Protein AF-M7SI58-F1 (afdb_monomer_lite)

Structure (mmCIF, N/CA/C/O backbone):
data_AF-M7SI58-F1
#
_entry.id   AF-M7SI58-F1
#
loop_
_atom_site.group_PDB
_atom_site.id
_atom_site.type_symbol
_atom_site.label_atom_id
_atom_site.label_alt_id
_atom_site.label_comp_id
_atom_site.label_asym_id
_atom_site.label_entity_id
_atom_site.label_seq_id
_atom_site.pdbx_PDB_ins_code
_atom_site.Cartn_x
_atom_site.Cartn_y
_atom_site.Cartn_z
_atom_site.occupancy
_atom_site.B_iso_or_equiv
_atom_site.auth_seq_id
_atom_site.auth_comp_id
_atom_site.auth_asym_id
_atom_site.auth_atom_id
_atom_site.pdbx_PDB_model_num
ATOM 1 N N . MET A 1 1 ? 37.971 -10.179 -26.819 1.00 48.53 1 MET A N 1
ATOM 2 C CA . MET A 1 1 ? 36.879 -11.183 -26.782 1.00 48.53 1 MET A CA 1
ATOM 3 C C . MET A 1 1 ? 35.753 -10.895 -27.783 1.00 48.53 1 MET A C 1
ATOM 5 O O . MET A 1 1 ? 35.151 -11.843 -28.258 1.00 48.53 1 MET A O 1
ATOM 9 N N . ILE A 1 2 ? 35.497 -9.635 -28.172 1.00 51.81 2 ILE A N 1
ATOM 10 C CA . ILE A 1 2 ? 34.521 -9.298 -29.234 1.00 51.81 2 ILE A CA 1
ATOM 11 C C . ILE A 1 2 ? 35.061 -9.611 -30.648 1.00 51.81 2 ILE A C 1
ATOM 13 O O . ILE A 1 2 ? 34.301 -9.996 -31.529 1.00 51.81 2 ILE A O 1
ATOM 17 N N . GLU A 1 3 ? 36.378 -9.540 -30.870 1.00 54.34 3 GLU A N 1
ATOM 18 C CA . GLU A 1 3 ? 36.971 -9.854 -32.184 1.00 54.34 3 GLU A CA 1
ATOM 19 C C . GLU A 1 3 ? 36.888 -11.334 -32.574 1.00 54.34 3 GLU A C 1
ATOM 21 O O . GLU A 1 3 ? 36.789 -11.650 -33.758 1.00 54.34 3 GLU A O 1
ATOM 26 N N . THR A 1 4 ? 36.868 -12.248 -31.603 1.00 54.75 4 THR A N 1
ATOM 27 C CA . THR A 1 4 ? 36.858 -13.691 -31.876 1.00 54.75 4 THR A CA 1
ATOM 28 C C . THR A 1 4 ? 35.503 -14.185 -32.397 1.00 54.75 4 THR A C 1
ATOM 30 O O . THR A 1 4 ? 35.457 -15.158 -33.143 1.00 54.75 4 THR A O 1
ATOM 33 N N . LEU A 1 5 ? 34.405 -13.486 -32.081 1.00 53.84 5 LEU A N 1
ATOM 34 C CA . LEU A 1 5 ? 33.056 -13.812 -32.569 1.00 53.84 5 LEU A CA 1
ATOM 35 C C . LEU A 1 5 ? 32.800 -13.335 -34.007 1.00 53.84 5 LEU A C 1
ATOM 37 O O . LEU A 1 5 ? 31.866 -13.799 -34.653 1.00 53.84 5 LEU A O 1
ATOM 41 N N . ARG A 1 6 ? 33.651 -12.453 -34.546 1.00 52.03 6 ARG A N 1
ATOM 42 C CA . ARG A 1 6 ? 33.492 -11.883 -35.893 1.00 52.03 6 ARG A CA 1
ATOM 43 C C . ARG A 1 6 ? 33.760 -12.887 -37.017 1.00 52.03 6 ARG A C 1
ATOM 45 O O . ARG A 1 6 ? 33.341 -12.662 -38.146 1.00 52.03 6 ARG A O 1
ATOM 52 N N . LYS A 1 7 ? 34.503 -13.960 -36.731 1.00 57.34 7 LYS A N 1
ATOM 53 C CA . LYS A 1 7 ? 35.090 -14.823 -37.765 1.00 57.34 7 LYS A CA 1
ATOM 54 C C . LYS A 1 7 ? 34.250 -16.051 -38.135 1.00 57.34 7 LYS A C 1
ATOM 56 O O . LYS A 1 7 ? 34.517 -16.637 -39.175 1.00 57.34 7 LYS A O 1
ATOM 61 N N . ASN A 1 8 ? 33.244 -16.417 -37.332 1.00 54.31 8 ASN A N 1
ATOM 62 C CA . ASN A 1 8 ? 32.592 -17.732 -37.447 1.00 54.31 8 ASN A CA 1
ATOM 63 C C . ASN A 1 8 ? 31.134 -17.715 -37.937 1.00 54.31 8 ASN A C 1
ATOM 65 O O . ASN A 1 8 ? 30.586 -18.779 -38.196 1.00 54.31 8 ASN A O 1
ATOM 69 N N . ALA A 1 9 ? 30.514 -16.550 -38.121 1.00 57.03 9 ALA A N 1
ATOM 70 C CA . ALA A 1 9 ? 29.249 -16.425 -38.843 1.00 57.03 9 ALA A CA 1
ATOM 71 C C . ALA A 1 9 ? 29.081 -14.965 -39.290 1.00 57.03 9 ALA A C 1
ATOM 73 O O . ALA A 1 9 ? 29.007 -14.088 -38.424 1.00 57.03 9 ALA A O 1
ATOM 74 N N . PRO A 1 10 ? 29.047 -14.651 -40.599 1.00 57.03 10 PRO A N 1
ATOM 75 C CA . PRO A 1 10 ? 28.638 -13.329 -41.039 1.00 57.03 10 PRO A CA 1
ATOM 76 C C . PRO A 1 10 ? 27.160 -13.171 -40.681 1.00 57.03 10 PRO A C 1
ATOM 78 O O . PRO A 1 10 ? 26.275 -13.671 -41.367 1.00 57.03 10 PRO A O 1
ATOM 81 N N . VAL A 1 11 ? 26.901 -12.515 -39.553 1.00 58.69 11 VAL A N 1
ATOM 82 C CA . VAL A 1 11 ? 25.572 -12.026 -39.196 1.00 58.69 11 VAL A CA 1
ATOM 83 C C . VAL A 1 11 ? 25.134 -11.128 -40.351 1.00 58.69 11 VAL A C 1
ATOM 85 O O . VAL A 1 11 ? 25.763 -10.097 -40.601 1.00 58.69 11 VAL A O 1
ATOM 88 N N . ASN A 1 12 ? 24.132 -11.582 -41.108 1.00 65.00 12 ASN A N 1
ATOM 89 C CA . ASN A 1 12 ? 23.623 -10.887 -42.286 1.00 65.00 12 ASN A CA 1
ATOM 90 C C . ASN A 1 12 ? 23.274 -9.435 -41.915 1.00 65.00 12 ASN A C 1
ATOM 92 O O . ASN A 1 12 ? 22.844 -9.165 -40.792 1.00 65.00 12 ASN A O 1
ATOM 96 N N . GLY A 1 13 ? 23.485 -8.490 -42.835 1.00 62.31 13 GLY A N 1
ATOM 97 C CA . GLY A 1 13 ? 23.363 -7.048 -42.561 1.00 62.31 13 GLY A CA 1
ATOM 98 C C . GLY A 1 13 ? 22.013 -6.624 -41.966 1.00 62.31 13 GLY A C 1
ATOM 99 O O . GLY A 1 13 ? 21.965 -5.681 -41.178 1.00 62.31 13 GLY A O 1
ATOM 100 N N . ASP A 1 14 ? 20.950 -7.372 -42.259 1.00 61.22 14 ASP A N 1
ATOM 101 C CA . ASP A 1 14 ? 19.607 -7.135 -41.720 1.00 61.22 14 ASP A CA 1
ATOM 102 C C . ASP A 1 14 ? 19.477 -7.587 -40.259 1.00 61.22 14 ASP A C 1
ATOM 104 O O . ASP A 1 14 ? 18.848 -6.914 -39.446 1.00 61.22 14 ASP A O 1
ATOM 108 N N . SER A 1 15 ? 20.176 -8.653 -39.862 1.00 58.72 15 SER A N 1
ATOM 109 C CA . SER A 1 15 ? 20.221 -9.147 -38.479 1.00 58.72 15 SER A CA 1
ATOM 110 C C . SER A 1 15 ? 20.900 -8.155 -37.519 1.00 58.72 15 SER A C 1
ATOM 112 O O . SER A 1 15 ? 20.643 -8.167 -36.317 1.00 58.72 15 SER A O 1
ATOM 114 N N . TRP A 1 16 ? 21.727 -7.242 -38.042 1.00 59.47 16 TRP A N 1
ATOM 115 C CA . TRP A 1 16 ? 22.296 -6.134 -37.267 1.00 59.47 16 TRP A CA 1
ATOM 116 C C . TRP A 1 16 ? 21.279 -5.048 -36.912 1.00 59.47 16 TRP A C 1
ATOM 118 O O . TRP A 1 16 ? 21.511 -4.302 -35.958 1.00 59.47 16 TRP A O 1
ATOM 128 N N . GLN A 1 17 ? 20.175 -4.929 -37.654 1.00 61.19 17 GLN A N 1
ATOM 129 C CA . GLN A 1 17 ? 19.125 -3.964 -37.326 1.00 61.19 17 GLN A CA 1
ATOM 130 C C . GLN A 1 17 ? 18.339 -4.395 -36.083 1.00 61.19 17 GLN A C 1
ATOM 132 O O . GLN A 1 17 ? 18.026 -3.543 -35.255 1.00 61.19 17 GLN A O 1
ATOM 137 N N . PHE A 1 18 ? 18.153 -5.704 -35.883 1.00 55.38 18 PHE A N 1
ATOM 138 C CA . PHE A 1 18 ? 17.537 -6.265 -34.674 1.00 55.38 18 PHE A CA 1
ATOM 139 C C . PHE A 1 18 ? 18.336 -5.938 -33.401 1.00 55.38 18 PHE A C 1
ATOM 141 O O . PHE A 1 18 ? 17.757 -5.638 -32.367 1.00 55.38 18 PHE A O 1
ATOM 148 N N 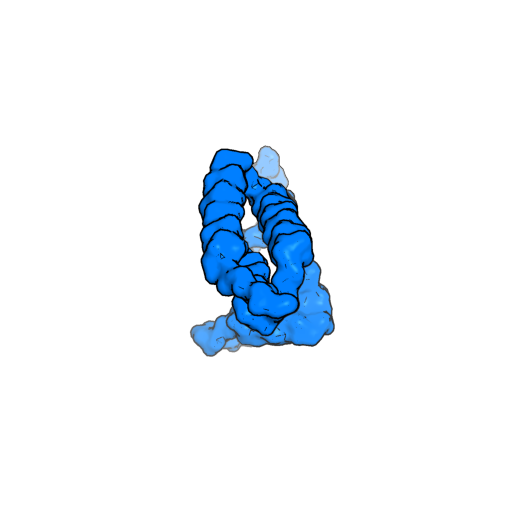. LEU A 1 19 ? 19.672 -5.884 -33.479 1.00 56.56 19 LEU A N 1
ATOM 149 C CA . LEU A 1 19 ? 20.533 -5.504 -32.344 1.00 56.56 19 LEU A CA 1
ATOM 150 C C . LEU A 1 19 ? 20.627 -3.984 -32.110 1.00 56.56 19 LEU A C 1
ATOM 152 O O . LEU A 1 19 ? 21.230 -3.548 -31.128 1.00 56.56 19 LEU A O 1
ATOM 156 N N . LYS A 1 20 ? 20.091 -3.159 -33.021 1.00 55.19 20 LYS A N 1
ATOM 157 C CA . LYS A 1 20 ? 20.163 -1.689 -32.944 1.00 55.19 20 LYS A CA 1
ATOM 158 C C . LYS A 1 20 ? 18.942 -1.047 -32.292 1.00 55.19 20 LYS A C 1
ATOM 160 O O . LYS A 1 20 ? 19.010 0.149 -31.988 1.00 55.19 20 LYS A O 1
ATOM 165 N N . LEU A 1 21 ? 17.851 -1.781 -32.058 1.00 55.06 21 LEU A N 1
ATOM 166 C CA . LEU A 1 21 ? 16.732 -1.226 -31.303 1.00 55.06 21 LEU A CA 1
ATOM 167 C C . LEU A 1 21 ? 17.137 -1.079 -29.838 1.00 55.06 21 LEU A C 1
ATOM 169 O O . LEU A 1 21 ? 17.312 -2.042 -29.101 1.00 55.06 21 LEU A O 1
ATOM 173 N N . ARG A 1 22 ? 17.262 0.181 -29.418 1.00 48.25 22 ARG A N 1
ATOM 174 C CA . ARG A 1 22 ? 17.721 0.642 -28.099 1.00 48.25 22 ARG A CA 1
ATOM 175 C C . ARG A 1 22 ? 16.814 0.235 -26.918 1.00 48.25 22 ARG A C 1
ATOM 177 O O . ARG A 1 22 ? 16.991 0.772 -25.831 1.00 48.25 22 ARG A O 1
ATOM 184 N N . GLY A 1 23 ? 15.859 -0.669 -27.141 1.00 49.72 23 GLY A N 1
ATOM 185 C CA . GLY A 1 23 ? 14.872 -1.149 -26.174 1.00 49.72 23 GLY A CA 1
ATOM 186 C C . GLY A 1 23 ? 14.567 -2.651 -26.257 1.00 49.72 23 GLY A C 1
ATOM 187 O O . GLY A 1 23 ? 13.769 -3.121 -25.454 1.00 49.72 23 GLY A O 1
ATOM 188 N N . ASP A 1 24 ? 15.202 -3.406 -27.166 1.00 45.16 24 ASP A N 1
ATOM 189 C CA . ASP A 1 24 ? 15.079 -4.870 -27.189 1.00 45.16 24 ASP A CA 1
ATOM 190 C C . ASP A 1 24 ? 16.069 -5.472 -26.188 1.00 45.16 24 ASP A C 1
ATOM 192 O O . ASP A 1 24 ? 17.262 -5.656 -26.449 1.00 45.16 24 ASP A O 1
ATOM 196 N N . PHE A 1 25 ? 15.574 -5.731 -24.982 1.00 51.62 25 PHE A N 1
ATOM 197 C CA . PHE A 1 25 ? 16.337 -6.409 -23.949 1.00 51.62 25 PHE A CA 1
ATOM 198 C C . PHE A 1 25 ? 16.265 -7.924 -24.160 1.00 51.62 25 PHE A C 1
ATOM 200 O O . PHE A 1 25 ? 15.411 -8.606 -23.604 1.00 51.62 25 PHE A O 1
ATOM 207 N N . VAL A 1 26 ? 17.280 -8.479 -24.824 1.00 49.09 26 VAL A N 1
ATOM 208 C CA . VAL A 1 26 ? 17.874 -9.718 -24.301 1.00 49.09 26 VAL A CA 1
ATOM 209 C C . VAL A 1 26 ? 18.670 -9.303 -23.068 1.00 49.09 26 VAL A C 1
ATOM 211 O O . VAL A 1 26 ? 19.871 -9.026 -23.126 1.00 49.09 26 VAL A O 1
ATOM 214 N N . SER A 1 27 ? 17.973 -9.155 -21.942 1.00 44.75 27 SER A N 1
ATOM 215 C CA . SER A 1 27 ? 18.633 -8.895 -20.673 1.00 44.75 27 SER A CA 1
ATOM 216 C C . SER A 1 27 ? 19.334 -10.167 -20.221 1.00 44.75 27 SER A C 1
ATOM 218 O O . SER A 1 27 ? 18.717 -11.087 -19.702 1.00 44.75 27 SER A O 1
ATOM 220 N N . THR A 1 28 ? 20.654 -10.225 -20.371 1.00 44.91 28 THR A N 1
ATOM 221 C CA . THR A 1 28 ? 21.471 -11.240 -19.682 1.00 44.91 28 THR A CA 1
ATOM 222 C C . THR A 1 28 ? 21.626 -10.937 -18.188 1.00 44.91 28 THR A C 1
ATOM 224 O O . THR A 1 28 ? 22.248 -11.708 -17.457 1.00 44.91 28 THR A O 1
ATOM 227 N N . ARG A 1 29 ? 21.071 -9.815 -17.708 1.00 43.16 29 ARG A N 1
ATOM 228 C CA . ARG A 1 29 ? 20.994 -9.486 -16.287 1.00 43.16 29 ARG A CA 1
ATOM 229 C C . ARG A 1 29 ? 19.600 -9.823 -15.777 1.00 43.16 29 ARG A C 1
ATOM 231 O O . ARG A 1 29 ? 18.618 -9.244 -16.226 1.00 43.16 29 ARG A O 1
ATOM 238 N N . ALA A 1 30 ? 19.532 -10.727 -14.807 1.00 45.59 30 ALA A N 1
ATOM 239 C CA . ALA A 1 30 ? 18.333 -10.943 -14.011 1.00 45.59 30 ALA A CA 1
ATOM 240 C C . ALA A 1 30 ? 18.034 -9.661 -13.218 1.00 45.59 30 ALA A C 1
ATOM 242 O O . ALA A 1 30 ? 18.515 -9.479 -12.096 1.00 45.59 30 ALA A O 1
ATOM 243 N N . ASP A 1 31 ? 17.317 -8.721 -13.829 1.00 49.78 31 ASP A N 1
ATOM 244 C CA . ASP A 1 31 ? 16.790 -7.578 -13.108 1.00 49.78 31 ASP A CA 1
ATOM 245 C C . ASP A 1 31 ? 15.554 -8.061 -12.339 1.00 49.78 31 ASP A C 1
ATOM 247 O O . ASP A 1 31 ? 14.507 -8.368 -12.910 1.00 49.78 31 ASP A O 1
ATOM 251 N N . ARG A 1 32 ? 15.718 -8.208 -11.017 1.00 54.72 32 ARG A N 1
ATOM 252 C CA . ARG A 1 32 ? 14.739 -8.808 -10.086 1.00 54.72 32 ARG A CA 1
ATOM 253 C C . ARG A 1 32 ? 13.375 -8.113 -10.081 1.00 54.72 32 ARG A C 1
ATOM 255 O O . ARG A 1 32 ? 12.433 -8.626 -9.488 1.00 54.72 32 ARG A O 1
ATOM 262 N N . ALA A 1 33 ? 13.258 -6.940 -10.700 1.00 53.81 33 ALA A N 1
ATOM 263 C CA . ALA A 1 33 ? 11.981 -6.261 -10.864 1.00 53.81 33 ALA A CA 1
ATOM 264 C C . ALA A 1 33 ? 11.017 -7.011 -11.807 1.00 53.81 33 ALA A C 1
ATOM 266 O O . ALA A 1 33 ? 9.804 -6.854 -11.658 1.00 53.81 33 ALA A O 1
ATOM 267 N N . HIS A 1 34 ? 11.531 -7.831 -12.733 1.00 54.06 34 HIS A N 1
ATOM 268 C CA . HIS A 1 34 ? 10.726 -8.545 -13.734 1.00 54.06 34 HIS A CA 1
ATOM 269 C C . HIS A 1 34 ? 10.305 -9.961 -13.313 1.00 54.06 34 HIS A C 1
ATOM 271 O O . HIS A 1 34 ? 9.332 -10.479 -13.850 1.00 54.06 34 HIS A O 1
ATOM 277 N N . GLU A 1 35 ? 10.959 -10.547 -12.307 1.00 61.19 35 GLU A N 1
ATOM 278 C CA . GLU A 1 35 ? 10.706 -11.911 -11.803 1.00 61.19 35 GLU A CA 1
ATOM 279 C C . GLU A 1 35 ? 9.218 -12.188 -11.464 1.00 61.19 35 GLU A C 1
ATOM 281 O O . GLU A 1 35 ? 8.705 -13.243 -11.829 1.00 61.19 35 GLU A O 1
ATOM 286 N N . PRO A 1 36 ? 8.455 -11.252 -10.852 1.00 60.19 36 PRO A N 1
ATOM 287 C CA . PRO A 1 36 ? 7.029 -11.466 -10.572 1.00 60.19 36 PRO A CA 1
ATOM 288 C C . PRO A 1 36 ? 6.120 -11.327 -11.801 1.00 60.19 36 PRO A C 1
ATOM 290 O O . PRO A 1 36 ? 4.959 -11.724 -11.749 1.00 60.19 36 PRO A O 1
ATOM 293 N N . PHE A 1 37 ? 6.609 -10.696 -12.871 1.00 57.72 37 PHE A N 1
ATOM 294 C CA . PHE A 1 37 ? 5.849 -10.455 -14.098 1.00 57.72 37 PHE A CA 1
ATOM 295 C C . PHE A 1 37 ? 6.129 -11.513 -15.165 1.00 57.72 37 PHE A C 1
ATOM 297 O O . PHE A 1 37 ? 5.289 -11.697 -16.039 1.00 57.72 37 PHE A O 1
ATOM 304 N N . GLU A 1 38 ? 7.247 -12.243 -15.080 1.00 59.88 38 GLU A N 1
ATOM 305 C CA . GLU A 1 38 ? 7.524 -13.379 -15.968 1.00 59.88 38 GLU A CA 1
ATOM 306 C C . GLU A 1 38 ? 6.436 -14.448 -15.867 1.00 59.88 38 GLU A C 1
ATOM 308 O O . GLU A 1 38 ? 5.960 -14.921 -16.897 1.00 59.88 38 GLU A O 1
ATOM 313 N N . SER A 1 39 ? 5.960 -14.766 -14.658 1.00 63.06 39 SER A N 1
ATOM 314 C CA . SER A 1 39 ? 4.827 -15.684 -14.505 1.00 63.06 39 SER A CA 1
ATOM 315 C C . SER A 1 39 ? 3.545 -15.104 -15.102 1.00 63.06 39 SER A C 1
ATOM 317 O O . SER A 1 39 ? 2.812 -15.813 -15.767 1.00 63.06 39 SER A O 1
ATOM 319 N N . LEU A 1 40 ? 3.285 -13.803 -14.962 1.00 58.56 40 LEU A N 1
ATOM 320 C CA . LEU A 1 40 ? 2.068 -13.187 -15.506 1.00 58.56 40 LEU A CA 1
ATOM 321 C C . LEU A 1 40 ? 2.060 -13.108 -17.046 1.00 58.56 40 LEU A C 1
ATOM 323 O O . LEU A 1 40 ? 0.991 -13.053 -17.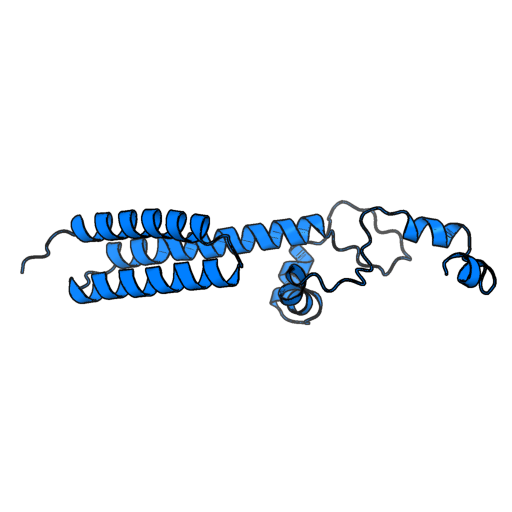652 1.00 58.56 40 LEU A O 1
ATOM 327 N N . ILE A 1 41 ? 3.241 -13.073 -17.670 1.00 58.25 41 ILE A N 1
ATOM 328 C CA . ILE A 1 41 ? 3.417 -13.000 -19.128 1.00 58.25 41 ILE A CA 1
ATOM 329 C C . ILE A 1 41 ? 3.447 -14.400 -19.763 1.00 58.25 41 ILE A C 1
ATOM 331 O O . ILE A 1 41 ? 2.970 -14.553 -20.888 1.00 58.25 41 ILE A O 1
ATOM 335 N N . HIS A 1 42 ? 3.988 -15.403 -19.062 1.00 58.66 42 HIS A N 1
ATOM 336 C CA . HIS A 1 42 ? 4.174 -16.764 -19.581 1.00 58.66 42 HIS A CA 1
ATOM 337 C C . HIS A 1 42 ? 3.150 -17.799 -19.095 1.00 58.66 42 HIS A C 1
ATOM 339 O O . HIS A 1 42 ? 3.177 -18.925 -19.586 1.00 58.66 42 HIS A O 1
ATOM 345 N N . ASP A 1 43 ? 2.273 -17.460 -18.150 1.00 58.38 43 ASP A N 1
ATOM 346 C CA . ASP A 1 43 ? 1.250 -18.377 -17.636 1.00 58.38 43 ASP A CA 1
ATOM 347 C C . ASP A 1 43 ? -0.071 -18.217 -18.408 1.00 58.38 43 ASP A C 1
ATOM 349 O O . ASP A 1 43 ? -0.579 -17.108 -18.574 1.00 58.38 43 ASP A O 1
ATOM 353 N N . ASP A 1 44 ? -0.664 -19.328 -18.856 1.00 59.12 44 ASP A N 1
ATOM 354 C CA . ASP A 1 44 ? -1.896 -19.377 -19.670 1.00 59.12 44 ASP A CA 1
ATOM 355 C C . ASP A 1 44 ? -3.175 -19.181 -18.821 1.00 59.12 44 ASP A C 1
ATOM 357 O O . ASP A 1 44 ? -4.228 -19.788 -19.042 1.00 59.12 44 ASP A O 1
ATOM 361 N N . GLY A 1 45 ? -3.094 -18.338 -17.792 1.00 70.94 45 GLY A N 1
ATOM 362 C CA . GLY A 1 45 ? -4.200 -18.060 -16.884 1.00 70.94 45 GLY A CA 1
ATOM 363 C C . GLY A 1 45 ? -5.247 -17.105 -17.482 1.00 70.94 45 GLY A C 1
ATOM 364 O O . GLY A 1 45 ? -4.933 -16.260 -18.323 1.00 70.94 45 GLY A O 1
ATOM 365 N N . PRO A 1 46 ? -6.500 -17.115 -16.984 1.00 64.44 46 PRO A N 1
ATOM 366 C CA . PRO A 1 46 ? -7.545 -16.185 -17.435 1.00 64.44 46 PRO A CA 1
ATOM 367 C C . PRO A 1 46 ? -7.177 -14.705 -17.210 1.00 64.44 46 PRO A C 1
ATOM 369 O O . PRO A 1 46 ? -7.679 -13.819 -17.899 1.00 64.44 46 PRO A O 1
ATOM 372 N N . ILE A 1 47 ? -6.267 -14.432 -16.269 1.00 62.09 47 ILE A N 1
ATOM 373 C CA . ILE A 1 47 ? -5.736 -13.095 -15.972 1.00 62.09 47 ILE A CA 1
ATOM 374 C C . ILE A 1 47 ? -4.728 -12.650 -17.047 1.00 62.09 47 ILE A C 1
ATOM 376 O O . ILE A 1 47 ? -4.707 -11.472 -17.412 1.00 62.09 47 ILE A O 1
ATOM 380 N N . ALA A 1 48 ? -3.951 -13.582 -17.610 1.00 63.19 48 ALA A N 1
ATOM 381 C CA . ALA A 1 48 ? -2.994 -13.296 -18.675 1.00 63.19 48 ALA A CA 1
ATOM 382 C C . ALA A 1 48 ? -3.699 -12.830 -19.956 1.00 63.19 48 ALA A C 1
ATOM 384 O O . ALA A 1 48 ? -3.228 -11.905 -20.611 1.00 63.19 48 ALA A O 1
ATOM 385 N N . GLY A 1 49 ? -4.888 -13.364 -20.261 1.00 63.31 49 GLY A N 1
ATOM 386 C CA . GLY A 1 49 ? -5.696 -12.914 -21.401 1.00 63.31 49 GLY A CA 1
ATOM 387 C C . GLY A 1 49 ? -6.162 -11.455 -21.292 1.00 63.31 49 GLY A C 1
ATOM 388 O O . GLY A 1 49 ? -6.134 -10.719 -22.278 1.00 63.31 49 GLY A O 1
ATOM 389 N N . ILE A 1 50 ? -6.531 -10.999 -20.090 1.00 67.38 50 ILE A N 1
ATOM 390 C CA . ILE A 1 50 ? -6.912 -9.596 -19.845 1.00 67.38 50 ILE A CA 1
ATOM 391 C C . ILE A 1 50 ? -5.685 -8.687 -19.955 1.00 67.38 50 ILE A C 1
ATOM 393 O O . ILE A 1 50 ? -5.761 -7.608 -20.543 1.00 67.38 50 ILE A O 1
ATOM 397 N N . PHE A 1 51 ? -4.550 -9.134 -19.418 1.00 63.88 51 PHE A N 1
ATOM 398 C CA . PHE A 1 51 ? -3.285 -8.408 -19.478 1.00 63.88 51 PHE A CA 1
ATOM 399 C C . PHE A 1 51 ? -2.790 -8.259 -20.922 1.00 63.88 51 PHE A C 1
ATOM 401 O O . PHE A 1 51 ? -2.515 -7.145 -21.367 1.00 63.88 51 PHE A O 1
ATOM 408 N N . GLN A 1 52 ? -2.779 -9.349 -21.694 1.00 64.44 52 GLN A N 1
ATOM 409 C CA . GLN A 1 52 ? -2.451 -9.334 -23.119 1.00 64.44 52 GLN A CA 1
ATOM 410 C C . GLN A 1 52 ? -3.420 -8.449 -23.908 1.00 64.44 52 GLN A C 1
ATOM 412 O O . GLN A 1 52 ? -2.979 -7.675 -24.752 1.00 64.44 52 GLN A O 1
ATOM 417 N N . TRP A 1 53 ? -4.725 -8.500 -23.618 1.00 66.44 53 TRP A N 1
ATOM 418 C CA . TRP A 1 53 ? -5.716 -7.636 -24.266 1.00 66.44 53 TRP A CA 1
ATOM 419 C C . TRP A 1 53 ? -5.491 -6.148 -23.968 1.00 66.44 53 TRP A C 1
ATOM 421 O O . TRP A 1 53 ? -5.543 -5.331 -24.886 1.00 66.44 53 TRP A O 1
ATOM 431 N N . ALA A 1 54 ? -5.196 -5.795 -22.715 1.00 63.78 54 ALA A N 1
ATOM 432 C CA . ALA A 1 54 ? -4.925 -4.418 -22.306 1.00 63.78 54 ALA A CA 1
ATOM 433 C C . ALA A 1 54 ? -3.591 -3.880 -22.859 1.00 63.78 54 ALA A C 1
ATOM 435 O O . ALA A 1 54 ? -3.450 -2.674 -23.059 1.00 63.78 54 ALA A O 1
ATOM 436 N N . MET A 1 55 ? -2.615 -4.760 -23.105 1.00 61.97 55 MET A N 1
ATOM 437 C CA . MET A 1 55 ? -1.286 -4.391 -23.605 1.00 61.97 55 MET A CA 1
ATOM 438 C C . MET A 1 55 ? -1.121 -4.501 -25.121 1.00 61.97 55 MET A C 1
ATOM 440 O O . MET A 1 55 ? -0.121 -4.012 -25.650 1.00 61.97 55 MET A O 1
ATOM 444 N N . LYS A 1 56 ? -2.079 -5.101 -25.832 1.00 57.94 56 LYS A N 1
ATOM 445 C CA . LYS A 1 56 ? -2.036 -5.216 -27.290 1.00 57.94 56 LYS A CA 1
ATOM 446 C C . LYS A 1 56 ? -2.196 -3.831 -27.918 1.00 57.94 56 LYS A C 1
ATOM 448 O O . LYS A 1 56 ? -3.256 -3.214 -27.830 1.00 57.94 56 LYS A O 1
ATOM 453 N N . ASP A 1 57 ? -1.130 -3.343 -28.546 1.00 52.84 57 ASP A N 1
ATOM 454 C CA . ASP A 1 57 ? -1.142 -2.078 -29.279 1.00 52.84 57 ASP A CA 1
ATOM 455 C C . ASP A 1 57 ? -2.180 -2.161 -30.408 1.00 52.84 57 ASP A C 1
ATOM 457 O O . ASP A 1 57 ? -2.078 -3.001 -31.303 1.00 52.84 57 ASP A O 1
ATOM 461 N N . ARG A 1 58 ? -3.210 -1.310 -30.346 1.00 55.25 58 ARG A N 1
ATOM 462 C CA . ARG A 1 58 ? -4.279 -1.253 -31.359 1.00 55.25 58 ARG A CA 1
ATOM 463 C C . ARG A 1 58 ? -3.855 -0.547 -32.651 1.00 55.25 58 ARG A C 1
ATOM 465 O O . ARG A 1 58 ? -4.558 -0.680 -33.644 1.00 55.25 58 ARG A O 1
ATOM 472 N N . ASP A 1 59 ? -2.711 0.139 -32.650 1.00 50.47 59 ASP A N 1
ATOM 473 C CA . ASP A 1 59 ? -2.335 1.090 -33.706 1.00 50.47 59 ASP A CA 1
ATOM 474 C C . ASP A 1 59 ? -1.133 0.671 -34.575 1.00 50.47 59 ASP A C 1
ATOM 476 O O . ASP A 1 59 ? -0.633 1.488 -35.350 1.00 50.47 59 ASP A O 1
ATOM 480 N N . ARG A 1 60 ? -0.648 -0.581 -34.508 1.00 48.50 60 ARG A N 1
ATOM 481 C CA . ARG A 1 60 ? 0.453 -1.031 -35.385 1.00 48.50 60 ARG A CA 1
ATOM 482 C C . ARG A 1 60 ? -0.042 -1.953 -36.508 1.00 48.50 60 ARG A C 1
ATOM 484 O O . ARG A 1 60 ? -0.599 -3.007 -36.201 1.00 48.50 60 ARG A O 1
ATOM 491 N N . PRO A 1 61 ? 0.161 -1.597 -37.796 1.00 48.09 61 PRO A N 1
ATOM 492 C CA . PRO A 1 61 ? -0.190 -2.469 -38.909 1.00 48.09 61 PRO A CA 1
ATOM 493 C C . PRO A 1 61 ? 0.623 -3.760 -38.812 1.00 48.09 61 PRO A C 1
ATOM 495 O O . PRO A 1 61 ? 1.851 -3.753 -38.733 1.00 48.09 61 PRO A O 1
ATOM 498 N N . GLN A 1 62 ? -0.109 -4.864 -38.752 1.00 48.16 62 GLN A N 1
ATOM 499 C CA . GLN A 1 62 ? 0.393 -6.217 -38.608 1.00 48.16 62 GLN A CA 1
ATOM 500 C C . GLN A 1 62 ? 1.061 -6.624 -39.928 1.00 48.16 62 GLN A C 1
ATOM 502 O O . GLN A 1 62 ? 0.382 -7.033 -40.864 1.00 48.16 62 GLN A O 1
ATOM 507 N N . ASN A 1 63 ? 2.381 -6.466 -40.035 1.00 49.22 63 ASN A N 1
ATOM 508 C CA . ASN A 1 63 ? 3.120 -7.076 -41.136 1.00 49.22 63 ASN A CA 1
ATOM 509 C C . ASN A 1 63 ? 3.191 -8.587 -40.878 1.00 49.22 63 ASN A C 1
ATOM 511 O O . ASN A 1 63 ? 3.755 -9.034 -39.879 1.00 49.22 63 ASN A O 1
ATOM 515 N N . GLU A 1 64 ? 2.566 -9.356 -41.769 1.00 47.22 64 GLU A N 1
ATOM 516 C CA . GLU A 1 64 ? 2.605 -10.817 -41.799 1.00 47.22 64 GLU A CA 1
ATOM 517 C C . GLU A 1 64 ? 4.059 -11.299 -41.881 1.00 47.22 64 GLU A C 1
ATOM 519 O O . GLU A 1 64 ? 4.723 -11.130 -42.901 1.00 47.22 64 GLU A O 1
ATOM 524 N N . GLY A 1 65 ? 4.573 -11.889 -40.802 1.00 51.03 65 GLY A N 1
ATOM 525 C CA . GLY A 1 65 ? 5.872 -12.566 -40.824 1.00 51.03 65 GLY A CA 1
ATOM 526 C C . GLY A 1 65 ? 6.656 -12.522 -39.520 1.00 51.03 65 GLY A C 1
ATOM 527 O O . GLY A 1 65 ? 7.544 -13.349 -39.340 1.00 51.03 65 GLY A O 1
ATOM 528 N N . ASP A 1 66 ? 6.320 -11.618 -38.599 1.00 43.84 66 ASP A N 1
ATOM 529 C CA . ASP A 1 66 ? 7.084 -11.454 -37.363 1.00 43.84 66 ASP A CA 1
ATOM 530 C C . ASP A 1 66 ? 6.291 -11.968 -36.153 1.00 43.84 66 ASP A C 1
ATOM 532 O O . ASP A 1 66 ? 5.392 -11.312 -35.627 1.00 43.84 66 ASP A O 1
ATOM 536 N N . ALA A 1 67 ? 6.600 -13.195 -35.733 1.00 43.31 67 ALA A N 1
ATOM 537 C CA . ALA A 1 67 ? 6.041 -13.831 -34.538 1.00 43.31 67 ALA A CA 1
ATOM 538 C C . ALA A 1 67 ? 6.723 -13.352 -33.240 1.00 43.31 67 ALA A C 1
ATOM 540 O O . ALA A 1 67 ? 6.626 -14.007 -32.202 1.00 43.31 67 ALA A O 1
ATOM 541 N N . SER A 1 68 ? 7.434 -12.225 -33.277 1.00 46.69 68 SER A N 1
ATOM 542 C CA . SER A 1 68 ? 7.998 -11.599 -32.089 1.00 46.69 68 SER A CA 1
ATOM 543 C C . SER A 1 68 ? 6.966 -10.631 -31.501 1.00 46.69 68 SER A C 1
ATOM 545 O O . SER A 1 68 ? 6.682 -9.546 -32.003 1.00 46.69 68 SER A O 1
ATOM 547 N N . THR A 1 69 ? 6.312 -11.075 -30.428 1.00 48.22 69 THR A N 1
ATOM 548 C CA . THR A 1 69 ? 5.359 -10.248 -29.681 1.00 48.22 69 THR A CA 1
ATOM 549 C C . THR A 1 69 ? 6.159 -9.205 -28.907 1.00 48.22 69 THR A C 1
ATOM 551 O O . THR A 1 69 ? 6.595 -9.452 -27.786 1.00 48.22 69 THR A O 1
ATOM 554 N N . TYR A 1 70 ? 6.398 -8.053 -29.534 1.00 51.19 70 TYR A N 1
ATOM 555 C CA . TYR A 1 70 ? 7.040 -6.893 -28.919 1.00 51.19 70 TYR A CA 1
ATOM 556 C C . TYR A 1 70 ? 6.150 -6.338 -27.802 1.00 51.19 70 TYR A C 1
ATOM 558 O O . TYR A 1 70 ? 5.333 -5.439 -28.008 1.00 51.19 70 TYR A O 1
ATOM 566 N N . LEU A 1 71 ? 6.279 -6.895 -26.603 1.00 54.78 71 LEU A N 1
ATOM 567 C CA . LEU A 1 71 ? 5.712 -6.305 -25.403 1.00 54.78 71 LEU A CA 1
ATOM 568 C C . LEU A 1 71 ? 6.512 -5.034 -25.086 1.00 54.78 71 LEU A C 1
ATOM 570 O O . LEU A 1 71 ? 7.701 -5.105 -24.795 1.00 54.78 71 LEU A O 1
ATOM 574 N N . LEU A 1 72 ? 5.876 -3.860 -25.168 1.00 57.66 72 LEU A N 1
ATOM 575 C CA . LEU A 1 72 ? 6.504 -2.595 -24.778 1.00 57.66 72 LEU A CA 1
ATOM 576 C C . LEU A 1 72 ? 6.875 -2.646 -23.286 1.00 57.66 72 LEU A C 1
ATOM 578 O O . LEU A 1 72 ? 6.023 -2.433 -22.419 1.00 57.66 72 LEU A O 1
ATOM 582 N N . THR A 1 73 ? 8.152 -2.880 -22.992 1.00 59.81 73 THR A N 1
ATOM 583 C CA . THR A 1 73 ? 8.727 -2.922 -21.638 1.00 59.81 73 THR A CA 1
ATOM 584 C C . THR A 1 73 ? 8.369 -1.681 -20.817 1.00 59.81 73 THR A C 1
ATOM 586 O O . THR A 1 73 ? 8.010 -1.803 -19.647 1.00 59.81 73 THR A O 1
ATOM 589 N N . ASP A 1 74 ? 8.332 -0.502 -21.448 1.00 63.97 74 ASP A N 1
ATOM 590 C CA . ASP A 1 74 ? 7.949 0.760 -20.799 1.00 63.97 74 ASP A CA 1
ATOM 591 C C . ASP A 1 74 ? 6.496 0.748 -20.296 1.00 63.97 74 ASP A C 1
ATOM 593 O O . ASP A 1 74 ? 6.189 1.288 -19.230 1.00 63.97 74 ASP A O 1
ATOM 597 N N . ARG A 1 75 ? 5.580 0.104 -21.037 1.00 66.56 75 ARG A N 1
ATOM 598 C CA . ARG A 1 75 ? 4.174 -0.027 -20.628 1.00 66.56 75 ARG A CA 1
ATOM 599 C C . ARG A 1 75 ? 4.004 -1.070 -19.532 1.00 66.56 75 ARG A C 1
ATOM 601 O O . ARG A 1 75 ? 3.192 -0.847 -18.640 1.00 66.56 75 ARG A O 1
ATOM 608 N N . ILE A 1 76 ? 4.772 -2.160 -19.557 1.00 70.00 76 ILE A N 1
ATOM 609 C CA . ILE A 1 76 ? 4.764 -3.167 -18.482 1.00 70.00 76 ILE A CA 1
ATOM 610 C C . ILE A 1 76 ? 5.304 -2.565 -17.188 1.00 70.00 76 ILE A C 1
ATOM 612 O O . ILE A 1 76 ? 4.699 -2.742 -16.132 1.00 70.00 76 ILE A O 1
ATOM 616 N N . GLU A 1 77 ? 6.401 -1.812 -17.257 1.00 70.69 77 GLU A N 1
ATOM 617 C CA . GLU A 1 77 ? 6.961 -1.155 -16.080 1.00 70.69 77 GLU A CA 1
ATOM 618 C C . GLU A 1 77 ? 6.000 -0.090 -15.531 1.00 70.69 77 GLU A C 1
ATOM 620 O O . GLU A 1 77 ? 5.734 -0.050 -14.324 1.00 70.69 77 GLU A O 1
ATOM 625 N N . ALA A 1 78 ? 5.414 0.734 -16.406 1.00 73.81 78 ALA A N 1
ATOM 626 C CA . ALA A 1 78 ? 4.402 1.711 -16.014 1.00 73.81 78 ALA A CA 1
ATOM 627 C C . ALA A 1 78 ? 3.164 1.038 -15.403 1.00 73.81 78 ALA A C 1
ATOM 629 O O . ALA A 1 78 ? 2.679 1.481 -14.361 1.00 73.81 78 ALA A O 1
ATOM 630 N N . PHE A 1 79 ? 2.689 -0.059 -15.995 1.00 78.50 79 PHE A N 1
ATOM 631 C CA . PHE A 1 79 ? 1.563 -0.832 -15.481 1.00 78.50 79 PHE A CA 1
ATOM 632 C C . PHE A 1 79 ? 1.887 -1.465 -14.127 1.00 78.50 79 PHE A C 1
ATOM 634 O O . PHE A 1 79 ? 1.089 -1.363 -13.200 1.00 78.50 79 PHE A O 1
ATOM 641 N N . GLY A 1 80 ? 3.074 -2.050 -13.962 1.00 77.06 80 GLY A N 1
ATOM 642 C CA . GLY A 1 80 ? 3.519 -2.615 -12.691 1.00 77.06 80 GLY A CA 1
ATOM 643 C C . GLY A 1 80 ? 3.618 -1.559 -11.588 1.00 77.06 80 GLY A C 1
ATOM 644 O O . GLY A 1 80 ? 3.207 -1.799 -10.449 1.00 77.06 80 GLY A O 1
ATOM 645 N N . ARG A 1 81 ? 4.100 -0.355 -11.918 1.00 77.94 81 ARG A N 1
ATOM 646 C CA . ARG A 1 81 ? 4.102 0.792 -10.996 1.00 77.94 81 ARG A CA 1
ATOM 647 C C . ARG A 1 81 ? 2.682 1.254 -10.665 1.00 77.94 81 ARG A C 1
ATOM 649 O O . ARG A 1 81 ? 2.396 1.492 -9.493 1.00 77.94 81 ARG A O 1
ATOM 656 N N . ALA A 1 82 ? 1.796 1.331 -11.658 1.00 79.38 82 ALA A N 1
ATOM 657 C CA . ALA A 1 82 ? 0.399 1.717 -11.473 1.00 79.38 82 ALA A CA 1
ATOM 658 C C . ALA A 1 82 ? -0.368 0.707 -10.610 1.00 79.38 82 ALA A C 1
ATOM 660 O O . ALA A 1 82 ? -1.056 1.106 -9.674 1.00 79.38 82 ALA A O 1
ATOM 661 N N . LEU A 1 83 ? -0.193 -0.593 -10.860 1.00 81.94 83 LEU A N 1
ATOM 662 C CA . LEU A 1 83 ? -0.815 -1.668 -10.093 1.00 81.94 83 LEU A CA 1
ATOM 663 C C . LEU A 1 83 ? -0.382 -1.617 -8.630 1.00 81.94 83 LEU A C 1
ATOM 665 O O . LEU A 1 83 ? -1.218 -1.699 -7.735 1.00 81.94 83 LEU A O 1
ATOM 669 N N . VAL A 1 84 ? 0.911 -1.412 -8.369 1.00 78.31 84 VAL A N 1
ATOM 670 C CA . VAL A 1 84 ? 1.385 -1.249 -6.990 1.00 78.31 84 VAL A CA 1
ATOM 671 C C . VAL A 1 84 ? 0.860 0.033 -6.361 1.00 78.31 84 VAL A C 1
ATOM 673 O O . VAL A 1 84 ? 0.481 0.005 -5.195 1.00 78.31 84 VAL A O 1
ATOM 676 N N . GLY A 1 85 ? 0.782 1.133 -7.111 1.00 80.94 85 GLY A N 1
ATOM 677 C CA . GLY A 1 85 ? 0.127 2.353 -6.641 1.00 80.94 85 GLY A CA 1
ATOM 678 C C . GLY A 1 85 ? -1.325 2.102 -6.229 1.00 80.94 85 GLY A C 1
ATOM 679 O O . GLY A 1 85 ? -1.745 2.548 -5.164 1.00 80.94 85 GLY A O 1
ATOM 680 N N . LEU A 1 86 ? -2.060 1.321 -7.022 1.00 85.81 86 LEU A N 1
ATOM 681 C CA . LEU A 1 86 ? -3.450 0.955 -6.763 1.00 85.81 86 LEU A CA 1
ATOM 682 C C . LEU A 1 86 ? -3.572 0.061 -5.523 1.00 85.81 86 LEU A C 1
ATOM 684 O O . LEU A 1 86 ? -4.372 0.359 -4.639 1.00 85.81 86 LEU A O 1
ATOM 688 N N . VAL A 1 87 ? -2.738 -0.976 -5.406 1.00 81.81 87 VAL A N 1
ATOM 689 C CA . VAL A 1 87 ? -2.692 -1.848 -4.221 1.00 81.81 87 VAL A CA 1
ATOM 690 C C . VAL A 1 87 ? -2.360 -1.032 -2.970 1.00 81.81 87 VAL A C 1
ATOM 692 O O . VAL A 1 87 ? -3.087 -1.112 -1.984 1.00 81.81 87 VAL A O 1
ATOM 695 N N . CYS A 1 88 ? -1.327 -0.188 -3.008 1.00 79.81 88 CYS A N 1
ATOM 696 C CA . CYS A 1 88 ? -0.987 0.699 -1.894 1.00 79.81 88 CYS A CA 1
ATOM 697 C C . CYS A 1 88 ? -2.143 1.644 -1.541 1.00 79.81 88 CYS A C 1
ATOM 699 O O . CYS A 1 88 ? -2.456 1.808 -0.364 1.00 79.81 88 CYS A O 1
ATOM 701 N N . GLY A 1 89 ? -2.806 2.232 -2.541 1.00 84.31 89 GLY A N 1
ATOM 702 C CA . GLY A 1 89 ? -3.982 3.079 -2.343 1.00 84.31 89 GLY A CA 1
ATOM 703 C C . GLY A 1 89 ? -5.125 2.330 -1.660 1.00 84.31 89 GLY A C 1
ATOM 704 O O . GLY A 1 89 ? -5.709 2.833 -0.702 1.00 84.31 89 GLY A O 1
ATOM 705 N N . PHE A 1 90 ? -5.392 1.094 -2.082 1.00 87.19 90 PHE A N 1
ATOM 706 C CA . PHE A 1 90 ? -6.381 0.236 -1.438 1.00 87.19 90 PHE A CA 1
ATOM 707 C C . PHE A 1 90 ? -6.019 -0.044 0.026 1.00 87.19 90 PHE A C 1
ATOM 709 O O . PHE A 1 90 ? -6.861 0.134 0.901 1.00 87.19 90 PHE A O 1
ATOM 716 N N . PHE A 1 91 ? -4.765 -0.402 0.316 1.00 83.94 91 PHE A N 1
ATOM 717 C CA . PHE A 1 91 ? -4.298 -0.636 1.688 1.00 83.94 91 PHE A CA 1
ATOM 718 C C . PHE A 1 91 ? -4.382 0.609 2.580 1.00 83.94 91 PHE A C 1
ATOM 720 O O . PHE A 1 91 ? -4.638 0.468 3.772 1.00 83.94 91 PHE A O 1
ATOM 727 N N . LEU A 1 92 ? -4.197 1.807 2.018 1.00 83.94 92 LEU A N 1
ATOM 728 C CA . LEU A 1 92 ? -4.331 3.072 2.747 1.00 83.94 92 LEU A CA 1
ATOM 729 C C . LEU A 1 92 ? -5.792 3.388 3.094 1.00 83.94 92 LEU A C 1
ATOM 731 O O . LEU A 1 92 ? -6.080 3.865 4.190 1.00 83.94 92 LEU A O 1
ATOM 735 N N . VAL A 1 93 ? -6.717 3.128 2.167 1.00 86.50 93 VAL A N 1
ATOM 736 C CA . VAL A 1 93 ? -8.139 3.477 2.326 1.00 86.50 93 VAL A CA 1
ATOM 737 C C . VAL A 1 93 ? -8.918 2.396 3.080 1.00 86.50 93 VAL A C 1
ATOM 739 O O . VAL A 1 93 ? -9.852 2.716 3.813 1.00 86.50 93 VAL A O 1
ATOM 742 N N . ALA A 1 94 ? -8.531 1.125 2.956 1.00 89.69 94 ALA A N 1
ATOM 743 C CA . ALA A 1 94 ? -9.227 -0.008 3.563 1.00 89.69 94 ALA A CA 1
ATOM 744 C C . ALA A 1 94 ? -9.463 0.126 5.082 1.00 89.69 94 ALA A C 1
ATOM 746 O O . ALA A 1 94 ? -10.612 -0.014 5.500 1.00 89.69 94 ALA A O 1
ATOM 747 N N . PRO A 1 95 ? -8.466 0.435 5.934 1.00 88.00 95 PRO A N 1
ATOM 748 C CA . PRO A 1 95 ? -8.708 0.563 7.369 1.00 88.00 95 PRO A CA 1
ATOM 749 C C . PRO A 1 95 ? -9.568 1.775 7.708 1.00 88.00 95 PRO A C 1
ATOM 751 O O . PRO A 1 95 ? -10.370 1.694 8.630 1.00 88.00 95 PRO A O 1
ATOM 754 N N . ILE A 1 96 ? -9.472 2.867 6.944 1.00 86.69 96 ILE A N 1
ATOM 755 C CA . ILE A 1 96 ? -10.356 4.027 7.112 1.00 86.69 96 ILE A CA 1
ATOM 756 C C . ILE A 1 96 ? -11.803 3.615 6.821 1.00 86.69 96 ILE A C 1
ATOM 758 O O . ILE A 1 96 ? -12.696 3.899 7.614 1.00 86.69 96 ILE A O 1
ATOM 762 N N . ALA A 1 97 ? -12.033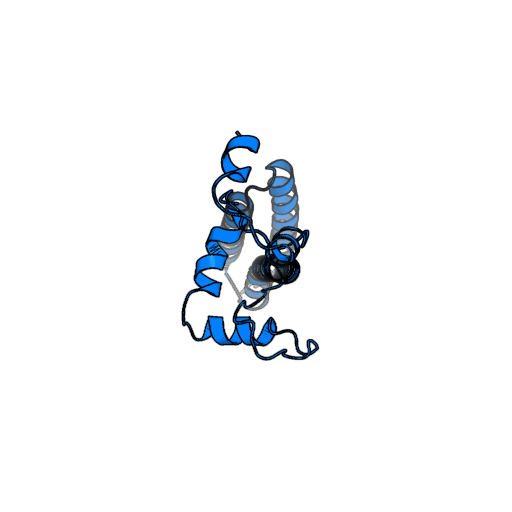 2.886 5.726 1.00 88.69 97 ALA A N 1
ATOM 763 C CA . ALA A 1 97 ? -13.352 2.363 5.389 1.00 88.69 97 ALA A CA 1
ATOM 764 C C . ALA A 1 97 ? -13.874 1.399 6.468 1.00 88.69 97 ALA A C 1
ATOM 766 O O . ALA A 1 97 ? -15.010 1.541 6.908 1.00 88.69 97 ALA A O 1
ATOM 767 N N . ILE A 1 98 ? -13.047 0.469 6.957 1.00 87.00 98 ILE A N 1
ATOM 768 C CA . ILE A 1 98 ? -13.426 -0.466 8.031 1.00 87.00 98 ILE A CA 1
ATOM 769 C C . ILE A 1 98 ? -13.805 0.296 9.309 1.00 87.00 98 ILE A C 1
ATOM 771 O O . ILE A 1 98 ? -14.837 0.003 9.908 1.00 87.00 98 ILE A O 1
ATOM 775 N N . LEU A 1 99 ? -13.009 1.294 9.703 1.00 84.88 99 LEU A N 1
ATOM 776 C CA . LEU A 1 99 ? -13.255 2.111 10.896 1.00 84.88 99 LEU A CA 1
ATOM 777 C C . LEU A 1 99 ? -14.485 3.024 10.765 1.00 84.88 99 LEU A C 1
ATOM 779 O O . LEU A 1 99 ? -15.073 3.384 11.783 1.00 84.88 99 LEU A O 1
ATOM 783 N N . LEU A 1 100 ? -14.867 3.416 9.546 1.00 83.06 100 LEU A N 1
ATOM 784 C CA . LEU A 1 100 ? -16.054 4.239 9.294 1.00 83.06 100 LEU A CA 1
ATOM 785 C C . LEU A 1 100 ? -17.338 3.414 9.154 1.00 83.06 100 LEU A C 1
ATOM 787 O O . LEU A 1 100 ? -18.392 3.862 9.597 1.00 83.06 100 LEU A O 1
ATOM 791 N N . LEU A 1 101 ? -17.273 2.240 8.520 1.00 84.12 101 LEU A N 1
ATOM 792 C CA . LEU A 1 101 ? -18.459 1.436 8.210 1.00 84.12 101 LEU A CA 1
ATOM 793 C C . LEU A 1 101 ? -18.858 0.493 9.350 1.00 84.12 101 LEU A C 1
ATOM 795 O O . LEU A 1 101 ? -20.038 0.163 9.467 1.00 84.12 101 LEU A O 1
ATOM 799 N N . ALA A 1 102 ? -17.907 0.036 10.168 1.00 81.88 102 ALA A N 1
ATOM 800 C CA . ALA A 1 102 ? -18.181 -0.928 11.226 1.00 81.88 102 ALA A CA 1
ATOM 801 C C . ALA A 1 102 ? -18.170 -0.262 12.616 1.00 81.88 102 ALA A C 1
ATOM 803 O O . ALA A 1 102 ? -17.164 0.346 12.994 1.00 81.88 102 ALA A O 1
ATOM 804 N N . PRO A 1 103 ? -19.237 -0.414 13.427 1.00 80.38 103 PRO A N 1
ATOM 805 C CA . PRO A 1 103 ? -19.212 -0.037 14.836 1.00 80.38 103 PRO A CA 1
ATOM 806 C C . PRO A 1 103 ? -18.332 -1.034 15.601 1.00 80.38 103 PRO A C 1
ATOM 808 O O . PRO A 1 103 ? -18.784 -2.079 16.067 1.00 80.38 103 PRO A O 1
ATOM 811 N N . LEU A 1 104 ? -17.039 -0.734 15.673 1.00 81.62 104 LEU A N 1
ATOM 812 C CA . LEU A 1 104 ? -16.039 -1.567 16.333 1.00 81.62 104 LEU A CA 1
ATOM 813 C C . LEU A 1 104 ? -15.778 -1.072 17.756 1.00 81.62 104 LEU A C 1
ATOM 815 O O . LEU A 1 104 ? -15.815 0.124 18.046 1.00 81.62 104 LEU A O 1
ATOM 819 N N . SER A 1 105 ? -15.472 -2.004 18.658 1.00 87.12 105 SER A N 1
ATOM 820 C CA . SER A 1 105 ? -14.993 -1.639 19.989 1.00 87.12 105 SER A CA 1
ATOM 821 C C . SER A 1 105 ? -13.610 -0.989 19.887 1.00 87.12 105 SER A C 1
ATOM 823 O O . SER A 1 105 ? -12.811 -1.337 19.016 1.00 87.12 105 SER A O 1
ATOM 825 N N . 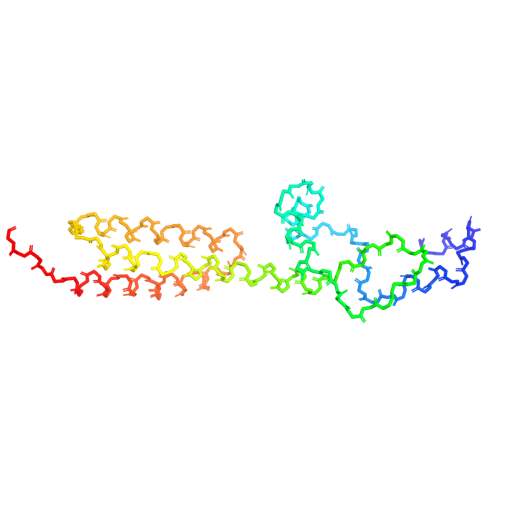LYS A 1 106 ? -13.287 -0.078 20.815 1.00 83.94 106 LYS A N 1
ATOM 826 C CA . LYS A 1 106 ? -12.010 0.667 20.819 1.00 83.94 106 LYS A CA 1
ATOM 827 C C . LYS A 1 106 ? -10.783 -0.246 20.693 1.00 83.94 106 LYS A C 1
ATOM 829 O O . LYS A 1 106 ? -9.837 0.084 19.985 1.00 83.94 106 LYS A O 1
ATOM 834 N N . GLY A 1 107 ? -10.817 -1.405 21.358 1.00 87.38 107 GLY A N 1
ATOM 835 C CA . GLY A 1 107 ? -9.741 -2.395 21.294 1.00 87.38 107 GLY A CA 1
ATOM 836 C C . GLY A 1 107 ? -9.592 -3.026 19.909 1.00 87.38 107 GLY A C 1
ATOM 837 O O . GLY A 1 107 ? -8.472 -3.183 19.428 1.00 87.38 107 GLY A O 1
ATOM 838 N N . VAL A 1 108 ? -10.705 -3.331 19.237 1.00 88.25 108 VAL A N 1
ATOM 839 C CA . VAL A 1 108 ? -10.680 -3.894 17.880 1.00 88.25 108 VAL A CA 1
ATOM 840 C C . VAL A 1 108 ? -10.243 -2.838 16.866 1.00 88.25 108 VAL A C 1
ATOM 842 O O . VAL A 1 108 ? -9.411 -3.135 16.015 1.00 88.25 108 VAL A O 1
ATOM 845 N N . SER A 1 109 ? -10.706 -1.593 16.995 1.00 88.19 109 SER A N 1
ATOM 846 C CA . SER A 1 109 ? -10.266 -0.482 16.143 1.00 88.19 109 SER A CA 1
ATOM 847 C C . SER A 1 109 ? -8.749 -0.247 16.231 1.00 88.19 109 SER A C 1
ATOM 849 O O . SER A 1 109 ? -8.083 -0.086 15.206 1.00 88.19 109 SER A O 1
ATOM 851 N N . LEU A 1 110 ? -8.180 -0.295 17.443 1.00 88.88 110 LEU A N 1
ATOM 852 C CA . LEU A 1 110 ? -6.731 -0.210 17.648 1.00 88.88 110 LEU A CA 1
ATOM 853 C C . LEU A 1 110 ? -6.001 -1.404 17.016 1.00 88.88 110 LEU A C 1
ATOM 855 O O . LEU A 1 110 ? -4.995 -1.216 16.335 1.00 88.88 110 LEU A O 1
ATOM 859 N N . ALA A 1 111 ? -6.520 -2.621 17.203 1.00 90.88 111 ALA A N 1
ATOM 860 C CA . ALA A 1 111 ? -5.938 -3.822 16.613 1.00 90.88 111 ALA A CA 1
ATOM 861 C C . ALA A 1 111 ? -5.912 -3.747 15.077 1.00 90.88 111 ALA A C 1
ATOM 863 O O . ALA A 1 111 ? -4.884 -4.048 14.472 1.00 90.88 111 ALA A O 1
ATOM 864 N N . VAL A 1 112 ? -6.995 -3.275 14.448 1.00 90.81 112 VAL A N 1
ATOM 865 C CA . VAL A 1 112 ? -7.059 -3.037 12.996 1.00 90.81 112 VAL A CA 1
ATOM 866 C C . VAL A 1 112 ? -5.978 -2.043 12.571 1.00 90.81 112 VAL A C 1
ATOM 868 O O . VAL A 1 112 ? -5.215 -2.339 11.652 1.00 90.81 112 VAL A O 1
ATOM 871 N N . ALA A 1 113 ? -5.840 -0.909 13.264 1.00 89.50 113 ALA A N 1
ATOM 872 C CA . ALA A 1 113 ? -4.807 0.077 12.946 1.00 89.50 113 ALA A CA 1
ATOM 873 C C . ALA A 1 113 ? -3.383 -0.504 13.054 1.00 89.50 113 ALA A C 1
ATOM 875 O O . ALA A 1 113 ? -2.567 -0.296 12.156 1.00 89.50 113 ALA A O 1
ATOM 876 N N . CYS A 1 114 ? -3.089 -1.286 14.098 1.00 90.62 114 CYS A N 1
ATOM 877 C CA . CYS A 1 114 ? -1.792 -1.948 14.262 1.00 90.62 114 CYS A CA 1
ATOM 878 C C . CYS A 1 114 ? -1.513 -2.981 13.159 1.00 90.62 114 CYS A C 1
ATOM 880 O O . CYS A 1 114 ? -0.411 -3.006 12.609 1.00 90.62 114 CYS A O 1
ATOM 882 N N . VAL A 1 115 ? -2.502 -3.812 12.815 1.00 92.25 115 VAL A N 1
ATOM 883 C CA . VAL A 1 115 ? -2.367 -4.848 11.778 1.00 92.25 115 VAL A CA 1
ATOM 884 C C . VAL A 1 115 ? -2.128 -4.215 10.410 1.00 92.25 115 VAL A C 1
ATOM 886 O O . VAL A 1 115 ? -1.176 -4.584 9.722 1.00 92.25 115 VAL A O 1
ATOM 889 N N . PHE A 1 116 ? -2.933 -3.221 10.029 1.00 90.75 116 PHE A N 1
ATOM 890 C CA . PHE A 1 116 ? -2.764 -2.523 8.755 1.00 90.75 116 PHE A CA 1
ATOM 891 C C . PHE A 1 116 ? -1.487 -1.675 8.715 1.00 90.75 116 PHE A C 1
ATOM 893 O O . PHE A 1 116 ? -0.844 -1.607 7.669 1.00 90.75 116 PHE A O 1
ATOM 900 N N . GLY A 1 117 ? -1.078 -1.075 9.837 1.00 90.19 117 GLY A N 1
ATOM 901 C CA . GLY A 1 117 ? 0.221 -0.413 9.981 1.00 90.19 117 GLY A CA 1
ATOM 902 C C . GLY A 1 117 ? 1.388 -1.367 9.724 1.00 90.19 117 GLY A C 1
ATOM 903 O O . GLY A 1 117 ? 2.272 -1.061 8.925 1.00 90.19 117 GLY A O 1
ATOM 904 N N . GLY A 1 118 ? 1.361 -2.551 10.340 1.00 90.31 118 GLY A N 1
ATOM 905 C CA . GLY A 1 118 ? 2.378 -3.585 10.138 1.00 90.31 118 GLY A CA 1
ATOM 906 C C . GLY A 1 118 ? 2.418 -4.114 8.703 1.00 90.31 118 GLY A C 1
ATOM 907 O O . GLY A 1 118 ? 3.494 -4.207 8.115 1.00 90.31 118 GLY A O 1
ATOM 908 N N . LEU A 1 119 ? 1.252 -4.393 8.111 1.00 89.31 119 LEU A N 1
ATOM 909 C CA . LEU A 1 119 ? 1.125 -4.795 6.704 1.00 89.31 119 LEU A CA 1
ATOM 910 C C . LEU A 1 119 ? 1.678 -3.732 5.753 1.00 89.31 119 LEU A C 1
ATOM 912 O O . LEU A 1 119 ? 2.403 -4.067 4.819 1.00 89.31 119 LEU A O 1
ATOM 916 N N . PHE A 1 120 ? 1.386 -2.457 6.006 1.00 87.44 120 PHE A N 1
ATOM 917 C CA . PHE A 1 120 ? 1.901 -1.354 5.202 1.00 87.44 120 PHE A CA 1
ATOM 918 C C . PHE A 1 120 ? 3.433 -1.295 5.234 1.00 87.44 120 PHE A C 1
ATOM 920 O O . PHE A 1 120 ? 4.070 -1.248 4.181 1.00 87.44 120 PHE A O 1
ATOM 927 N N . VAL A 1 121 ? 4.038 -1.382 6.425 1.00 88.56 121 VAL A N 1
ATOM 928 C CA . VAL A 1 121 ? 5.504 -1.431 6.564 1.00 88.56 121 VAL A CA 1
ATOM 929 C C . VAL A 1 121 ? 6.075 -2.655 5.860 1.00 88.56 121 VAL A C 1
ATOM 931 O O . VAL A 1 121 ? 7.036 -2.517 5.110 1.00 88.56 121 VAL A O 1
ATOM 934 N N . LEU A 1 122 ? 5.464 -3.830 6.036 1.00 87.50 122 LEU A N 1
ATOM 935 C CA . LEU A 1 122 ? 5.904 -5.066 5.391 1.00 87.50 122 LEU A CA 1
ATOM 936 C C . LEU A 1 122 ? 5.934 -4.917 3.863 1.00 87.50 122 LEU A C 1
ATOM 938 O O . LEU A 1 122 ? 6.946 -5.230 3.237 1.00 87.50 122 LEU A O 1
ATOM 942 N N . VAL A 1 123 ? 4.865 -4.383 3.264 1.00 85.19 123 VAL A N 1
ATOM 943 C CA . VAL A 1 123 ? 4.786 -4.138 1.815 1.00 85.19 123 VAL A CA 1
ATOM 944 C C . VAL A 1 123 ? 5.878 -3.167 1.362 1.00 85.19 123 VAL A C 1
ATOM 946 O O . VAL A 1 123 ? 6.575 -3.443 0.383 1.00 85.19 123 VAL A O 1
ATOM 949 N N . LEU A 1 124 ? 6.085 -2.059 2.079 1.00 85.00 124 LEU A N 1
ATOM 950 C CA . LEU A 1 124 ? 7.135 -1.095 1.738 1.00 85.00 124 LEU A CA 1
ATOM 951 C C . LEU A 1 124 ? 8.551 -1.679 1.894 1.00 85.00 124 LEU A C 1
ATOM 953 O O . LEU A 1 124 ? 9.420 -1.419 1.056 1.00 85.00 124 LEU A O 1
ATOM 957 N N . SER A 1 125 ? 8.782 -2.510 2.914 1.00 83.44 125 SER A N 1
ATOM 958 C CA . SER A 1 125 ? 10.051 -3.213 3.127 1.00 83.44 125 SER A CA 1
ATOM 959 C C . SER A 1 125 ? 10.339 -4.228 2.019 1.00 83.44 125 SER A C 1
ATOM 961 O O . SER A 1 125 ? 11.470 -4.294 1.533 1.00 83.44 125 SER A O 1
ATOM 963 N N . LEU A 1 126 ? 9.325 -4.965 1.551 1.00 83.88 126 LEU A N 1
ATOM 964 C CA . LEU A 1 126 ? 9.466 -5.895 0.422 1.00 83.88 126 LEU A CA 1
ATOM 965 C C . LEU A 1 126 ? 9.868 -5.177 -0.875 1.00 83.88 126 LEU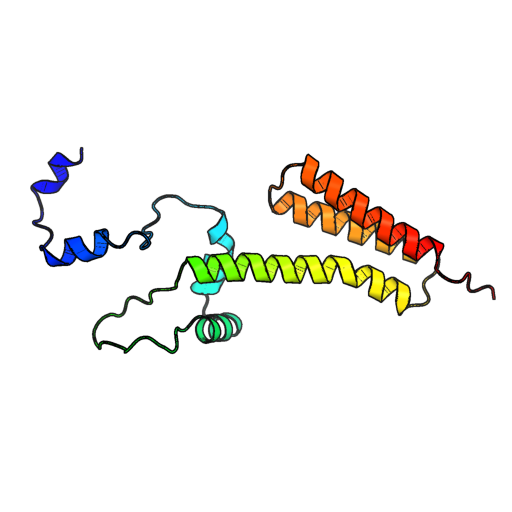 A C 1
ATOM 967 O O . LEU A 1 126 ? 10.599 -5.735 -1.693 1.00 83.88 126 LEU A O 1
ATOM 971 N N . ARG A 1 127 ? 9.468 -3.911 -1.043 1.00 80.31 127 ARG A N 1
ATOM 972 C CA . ARG A 1 127 ? 9.843 -3.077 -2.198 1.00 80.31 127 ARG A CA 1
ATOM 973 C C . ARG A 1 127 ? 11.256 -2.491 -2.102 1.00 80.31 127 ARG A C 1
ATOM 975 O O . ARG A 1 127 ? 11.631 -1.702 -2.965 1.00 80.31 127 ARG A O 1
ATOM 982 N N . ARG A 1 128 ? 12.042 -2.873 -1.084 1.00 83.00 128 ARG A N 1
ATOM 983 C CA . ARG A 1 128 ? 13.416 -2.391 -0.836 1.00 83.00 128 ARG A CA 1
ATOM 984 C C . ARG A 1 128 ? 13.527 -0.862 -0.855 1.00 83.00 128 ARG A C 1
ATOM 986 O O . ARG A 1 128 ? 14.540 -0.311 -1.289 1.00 83.00 128 ARG A O 1
ATOM 993 N N . MET A 1 129 ? 12.481 -0.168 -0.406 1.00 81.75 129 MET A N 1
ATOM 994 C CA . MET A 1 129 ? 12.530 1.283 -0.266 1.00 81.75 129 MET A CA 1
ATOM 995 C C . MET A 1 129 ? 13.546 1.682 0.808 1.00 81.75 129 MET A C 1
ATOM 997 O O . MET A 1 129 ? 13.820 0.929 1.744 1.00 81.75 129 MET A O 1
ATOM 1001 N N . LYS A 1 130 ? 14.106 2.889 0.679 1.00 89.44 130 LYS A N 1
ATOM 1002 C CA . LYS A 1 130 ? 14.985 3.460 1.706 1.00 89.44 130 LYS A CA 1
ATOM 1003 C C . LYS A 1 130 ? 14.223 3.542 3.027 1.00 89.44 130 LYS A C 1
ATOM 1005 O O . LYS A 1 130 ? 13.099 4.041 3.043 1.00 89.44 130 LYS A O 1
ATOM 1010 N N . MET A 1 131 ? 14.845 3.096 4.119 1.00 86.12 131 MET A N 1
ATOM 1011 C CA . MET A 1 131 ? 14.207 3.072 5.441 1.00 86.12 131 MET A CA 1
ATOM 1012 C C . MET A 1 131 ? 13.684 4.448 5.864 1.00 86.12 131 MET A C 1
ATOM 1014 O O . MET A 1 131 ? 12.591 4.526 6.415 1.00 86.12 131 MET A O 1
ATOM 1018 N N . ASP A 1 132 ? 14.383 5.529 5.507 1.00 91.06 132 ASP A N 1
ATOM 1019 C CA . ASP A 1 132 ? 13.937 6.904 5.771 1.00 91.06 132 ASP A CA 1
ATOM 1020 C C . ASP A 1 132 ? 12.580 7.205 5.116 1.00 91.06 132 ASP A C 1
ATOM 1022 O O . ASP A 1 132 ? 11.684 7.779 5.732 1.00 91.06 132 ASP A O 1
ATOM 1026 N N . THR A 1 133 ? 12.395 6.763 3.869 1.00 89.06 133 THR A N 1
ATOM 1027 C CA . THR A 1 133 ? 11.132 6.911 3.135 1.00 89.06 133 THR A CA 1
ATOM 1028 C C . THR A 1 133 ? 10.036 6.043 3.744 1.00 89.06 133 THR A C 1
ATOM 1030 O O . THR A 1 133 ? 8.899 6.494 3.861 1.00 89.06 133 THR A O 1
ATOM 1033 N N . VAL A 1 134 ? 10.372 4.820 4.167 1.00 89.00 134 VAL A N 1
ATOM 1034 C CA . VAL A 1 134 ? 9.420 3.912 4.825 1.00 89.00 134 VAL A CA 1
ATOM 1035 C C . VAL A 1 134 ? 8.941 4.498 6.151 1.00 89.00 134 VAL A C 1
ATOM 1037 O O . VAL A 1 134 ? 7.738 4.526 6.398 1.00 89.00 134 VAL A O 1
ATOM 1040 N N . MET A 1 135 ? 9.849 5.021 6.978 1.00 91.31 135 MET A N 1
ATOM 1041 C CA . MET A 1 135 ? 9.498 5.640 8.258 1.00 91.31 135 MET A CA 1
ATOM 1042 C C . MET A 1 135 ? 8.666 6.910 8.081 1.00 91.31 135 MET A C 1
ATOM 1044 O O . MET A 1 135 ? 7.705 7.110 8.824 1.00 91.31 135 MET A O 1
ATOM 1048 N N . LEU A 1 136 ? 8.991 7.741 7.086 1.00 93.88 136 LEU A N 1
ATOM 1049 C CA . LEU A 1 136 ? 8.211 8.939 6.776 1.00 93.88 136 LEU A CA 1
ATOM 1050 C C . LEU A 1 136 ? 6.792 8.588 6.303 1.00 93.88 136 LEU A C 1
ATOM 1052 O O . LEU A 1 136 ? 5.820 9.180 6.764 1.00 93.88 136 LEU A O 1
ATOM 1056 N N . ALA A 1 137 ? 6.661 7.606 5.409 1.00 90.00 137 ALA A N 1
ATOM 1057 C CA . ALA A 1 137 ? 5.356 7.154 4.933 1.00 90.00 137 ALA A CA 1
ATOM 1058 C C . ALA A 1 137 ? 4.535 6.515 6.064 1.00 90.00 137 ALA A C 1
ATOM 1060 O O . ALA A 1 137 ? 3.339 6.778 6.193 1.00 90.00 137 ALA A O 1
ATOM 1061 N N . PHE A 1 138 ? 5.179 5.706 6.908 1.00 90.62 138 PHE A N 1
ATOM 1062 C CA . PHE A 1 138 ? 4.537 5.052 8.043 1.00 90.62 138 PHE A CA 1
ATOM 1063 C C . PHE A 1 138 ? 4.047 6.051 9.094 1.00 90.62 138 PHE A C 1
ATOM 1065 O O . PHE A 1 138 ? 2.924 5.918 9.574 1.00 90.62 138 PHE A O 1
ATOM 1072 N N . SER A 1 139 ? 4.844 7.067 9.435 1.00 93.88 139 SER A N 1
ATOM 1073 C CA . SER A 1 139 ? 4.440 8.071 10.425 1.00 93.88 139 SER A CA 1
ATOM 1074 C C . SER A 1 139 ? 3.240 8.889 9.948 1.00 93.88 139 SER A C 1
ATOM 1076 O O . SER A 1 139 ? 2.281 9.057 10.703 1.00 93.88 139 SER A O 1
ATOM 1078 N N . ALA A 1 140 ? 3.241 9.315 8.680 1.00 93.19 140 ALA A N 1
ATOM 1079 C CA . ALA A 1 140 ? 2.106 9.998 8.067 1.00 93.19 140 ALA A CA 1
ATOM 1080 C C . ALA A 1 140 ? 0.847 9.117 8.087 1.00 93.19 140 ALA A C 1
ATOM 1082 O O . ALA A 1 140 ? -0.231 9.571 8.469 1.00 93.19 140 ALA A O 1
ATOM 1083 N N . TYR A 1 141 ? 0.992 7.840 7.738 1.00 90.94 141 TYR A N 1
ATOM 1084 C CA . TYR A 1 141 ? -0.114 6.890 7.735 1.00 90.94 141 TYR A CA 1
ATOM 1085 C C . TYR A 1 141 ? -0.694 6.639 9.135 1.00 90.94 141 TYR A C 1
ATOM 1087 O O . TYR A 1 141 ? -1.908 6.714 9.332 1.00 90.94 141 TYR A O 1
ATOM 1095 N N . MET A 1 142 ? 0.165 6.415 10.132 1.00 91.19 142 MET A N 1
ATOM 1096 C CA . MET A 1 142 ? -0.262 6.222 11.519 1.00 91.19 142 MET A CA 1
ATOM 1097 C C . MET A 1 142 ? -0.935 7.469 12.089 1.00 91.19 142 MET A C 1
ATOM 1099 O O . MET A 1 142 ? -1.925 7.339 12.803 1.00 91.19 142 MET A O 1
ATOM 1103 N N . ALA A 1 143 ? -0.451 8.667 11.754 1.00 93.00 143 ALA A N 1
ATOM 1104 C CA . ALA A 1 143 ? -1.081 9.913 12.180 1.00 93.00 143 ALA A CA 1
ATOM 1105 C C . ALA A 1 143 ? -2.530 10.015 11.678 1.00 93.00 143 ALA A C 1
ATOM 1107 O O . ALA A 1 143 ? -3.423 10.367 12.450 1.00 93.00 143 ALA A O 1
ATOM 1108 N N . VAL A 1 144 ? -2.777 9.641 10.418 1.00 90.25 144 VAL A N 1
ATOM 1109 C CA . VAL A 1 144 ? -4.129 9.605 9.842 1.00 90.25 144 VAL A CA 1
ATOM 1110 C C . VAL A 1 144 ? -5.006 8.594 10.582 1.00 90.25 144 VAL A C 1
ATOM 1112 O O . VAL A 1 144 ? -6.097 8.950 11.024 1.00 90.25 144 VAL A O 1
ATOM 1115 N N . LEU A 1 145 ? -4.530 7.363 10.791 1.00 88.38 145 LEU A N 1
ATOM 1116 C CA . LEU A 1 145 ? -5.294 6.340 11.518 1.00 88.38 145 LEU A CA 1
ATOM 1117 C C . LEU A 1 145 ? -5.619 6.763 12.954 1.00 88.38 145 LEU A C 1
ATOM 1119 O O . LEU A 1 145 ? -6.755 6.611 13.396 1.00 88.38 145 LEU A O 1
ATOM 1123 N N . VAL A 1 146 ? -4.651 7.332 13.674 1.00 88.81 146 VAL A N 1
ATOM 1124 C CA . VAL A 1 146 ? -4.852 7.825 15.044 1.00 88.81 146 VAL A CA 1
ATOM 1125 C C . VAL A 1 146 ? -5.856 8.974 15.074 1.00 88.81 146 VAL A C 1
ATOM 1127 O O . VAL A 1 146 ? -6.713 8.994 15.955 1.00 88.81 146 VAL A O 1
ATOM 1130 N N . ALA A 1 147 ? -5.811 9.893 14.106 1.00 89.31 147 ALA A N 1
ATOM 1131 C CA . ALA A 1 147 ? -6.801 10.962 13.997 1.00 89.31 147 ALA A CA 1
ATOM 1132 C C . ALA A 1 147 ? -8.219 10.406 13.777 1.00 89.31 147 ALA A C 1
ATOM 1134 O O . ALA A 1 147 ? -9.163 10.862 14.423 1.00 89.31 147 ALA A O 1
ATOM 1135 N N . PHE A 1 148 ? -8.372 9.376 12.937 1.00 85.75 148 PHE A N 1
ATOM 1136 C CA . PHE A 1 148 ? -9.657 8.693 12.755 1.00 85.75 148 PHE A CA 1
ATOM 1137 C C . PHE A 1 148 ? -10.129 7.988 14.029 1.00 85.75 148 PHE A C 1
ATOM 1139 O O . PHE A 1 148 ? -11.297 8.119 14.389 1.00 85.75 148 PHE A O 1
ATOM 1146 N N . LEU A 1 149 ? -9.236 7.295 14.741 1.00 84.62 149 LEU A N 1
ATOM 1147 C CA . LEU A 1 149 ? -9.556 6.655 16.021 1.00 84.62 149 LEU A CA 1
ATOM 1148 C C . LEU A 1 149 ? -9.981 7.676 17.085 1.00 84.62 149 LEU A C 1
ATOM 1150 O O . LEU A 1 149 ? -10.914 7.420 17.843 1.00 84.62 149 LEU A O 1
ATOM 1154 N N . ALA A 1 150 ? -9.322 8.836 17.132 1.00 85.88 150 ALA A N 1
ATOM 1155 C CA . ALA A 1 150 ? -9.654 9.912 18.062 1.00 85.88 150 ALA A CA 1
ATOM 1156 C C . ALA A 1 150 ? -11.014 10.556 17.751 1.00 85.88 150 ALA A C 1
ATOM 1158 O O . ALA A 1 150 ? -11.696 11.013 18.666 1.00 85.88 150 AL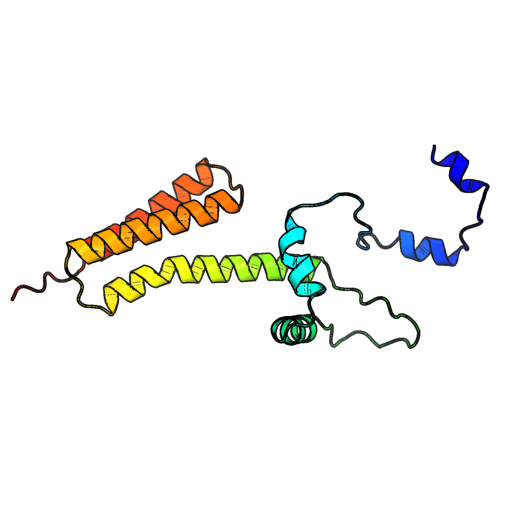A A O 1
ATOM 1159 N N . ASN A 1 151 ? -11.406 10.575 16.475 1.00 84.19 151 ASN A N 1
ATOM 1160 C CA . ASN A 1 151 ? -12.654 11.173 16.012 1.00 84.19 151 ASN A CA 1
ATOM 1161 C C . ASN A 1 151 ? -13.824 10.175 15.923 1.00 84.19 151 ASN A C 1
ATOM 1163 O O . ASN A 1 151 ? -14.915 10.556 15.498 1.00 84.19 151 ASN A O 1
ATOM 1167 N N . GLN A 1 152 ? -13.636 8.904 16.301 1.00 78.88 152 GLN A N 1
ATOM 1168 C CA . GLN A 1 152 ? -14.760 7.976 16.391 1.00 78.88 152 GLN A CA 1
ATOM 1169 C C . GLN A 1 152 ? -15.706 8.448 17.507 1.00 78.88 152 GLN A C 1
ATOM 1171 O O . GLN A 1 152 ? -15.265 8.597 18.654 1.00 78.88 152 GLN A O 1
ATOM 1176 N N . PRO A 1 153 ? -16.999 8.688 17.204 1.00 69.69 153 PRO A N 1
ATOM 1177 C CA . PRO A 1 153 ? -17.961 9.073 18.221 1.00 69.69 153 PRO A CA 1
ATOM 1178 C C . PRO A 1 153 ? -17.965 7.983 19.285 1.00 69.69 153 PRO A C 1
ATOM 1180 O O . PRO A 1 153 ? -18.105 6.798 18.977 1.00 69.69 153 PRO A O 1
ATOM 1183 N N . GLN A 1 154 ? -17.754 8.380 20.540 1.00 62.41 154 GLN A N 1
ATOM 1184 C CA . GLN A 1 154 ? -17.886 7.468 21.663 1.00 62.41 154 GLN A CA 1
ATOM 1185 C C . GLN A 1 154 ? -19.348 7.027 21.685 1.00 62.41 154 GLN A C 1
ATOM 1187 O O . GLN A 1 154 ? -20.202 7.747 22.193 1.00 62.41 154 GLN A O 1
ATOM 1192 N N . GLY A 1 155 ? -19.635 5.882 21.062 1.00 55.78 155 GLY A N 1
ATOM 1193 C CA . GLY A 1 155 ? -20.913 5.196 21.153 1.00 55.78 155 GLY A CA 1
ATOM 1194 C C . GLY A 1 155 ? -21.099 4.760 22.596 1.00 55.78 155 GLY A C 1
ATOM 1195 O O . GLY A 1 155 ? -20.775 3.635 22.957 1.00 55.78 155 GLY A O 1
ATOM 1196 N N . GLY A 1 156 ? -21.501 5.708 23.436 1.00 48.09 156 GLY A N 1
ATOM 1197 C CA . GLY A 1 156 ? -21.928 5.475 24.796 1.00 48.09 156 GLY A CA 1
ATOM 1198 C C . GLY A 1 156 ? -23.360 4.981 24.747 1.00 48.09 156 GLY A C 1
ATOM 1199 O O . GLY A 1 156 ? -24.267 5.791 24.582 1.00 48.09 156 GLY A O 1
ATOM 1200 N N . CYS A 1 157 ? -23.523 3.667 24.854 1.00 39.12 157 CYS A N 1
ATOM 1201 C CA . CYS A 1 157 ? -24.633 2.981 25.509 1.00 39.12 157 CYS A CA 1
ATOM 1202 C C . CYS A 1 157 ? -24.081 1.654 26.030 1.00 39.12 157 CYS A C 1
ATOM 1204 O O . CYS A 1 157 ? -23.560 0.878 25.198 1.00 39.12 157 CYS A O 1
#

Radius of gyration: 24.49 Å; chains: 1; bounding box: 62×30×68 Å

Organism: Eutypa lata (strain UCR-EL1) (NCBI:txid1287681)

Sequence (157 aa):
MIETLRKNAPVNGDSWQFLKLRGDFVSTRADRAHEPFESLIHDDGPIAGIFQWAMKDRDRPQNEGDASTYLLTDRIEAFGRALVGLVCGFFLVAPIAILLLAPLSKGVSLAVACVFGGLFVLVLSLRRMKMDTVMLAFSAYMAVLVAFLANQPQGGC

Foldseek 3Di:
DVVVVCPPDPCPPVNVVVVPPPQDDPPPDPPVVCVVVVCLCPPPDPSVVVVCVVQPDPPDDDDPDDPDPPRRPVVVVVVSVVVVVVVLVCLLCVLVCVLVVDPDDLVVNVVSLVVSLVVQLVSCVVVVDDVVVSVVVSVVSSVVSVVSSVPRPPPDD

Secondary structure (DSSP, 8-state):
--GGGGGS----TTHHHHTT-TT-----S--TTSHHHHHHHHS--HHHHHHHHHHS-TTS---TT-------HHHHHHHHHHHHHHHHHHHHHHHHHHHHHS---HHHHHHHHHHHHHHHHHHHHHTT--HHHHHHHHHHHHHHHHHHHHTS-----

InterPro domains:
  IPR046529 Domain of unknown function DUF6594 [PF20237] (3-146)

pLDDT: mean 70.46, std 16.28, range [39.12, 93.88]